Protein AF-A3JRM3-F1 (afdb_monomer)

Nearest PDB structures (foldseek):
  2o03-assembly1_A-2  TM=5.761E-01  e=7.368E-01  Mycobacterium tuberculosis
  3oss-assembly1_D  TM=4.502E-01  e=8.364E-01  Escherichia coli ETEC H10407
  7uoa-assembly1_A  TM=6.534E-01  e=3.829E+00  Homo sapiens
  4urq-assembly1_Z  TM=3.586E-01  e=8.912E-01  Thermotoga maritima
  2vqc-assembly1_A  TM=4.679E-01  e=3.166E+00  Sulfolobus spindle-shaped virus 1

Foldseek 3Di:
DDDDPQKDKDALVVVCVVVVDPDDSVVSLVVLVVCQVVVPDPQWHWDQDPPRMIMTGGLVSVVVVDPQDDEDPVLLVLLCVLAPPDDSVVLVVVVSVVCVVVSVPDDPDPSVVSSVVSNVVRVVD

Mean predicted aligned error: 13.26 Å

pLDDT: mean 79.23, std 12.8, range [38.03, 91.81]

Structure (mmCIF, N/CA/C/O backbone):
data_AF-A3JRM3-F1
#
_entry.id   AF-A3JRM3-F1
#
loop_
_atom_site.group_PDB
_atom_site.id
_atom_site.type_symbol
_atom_site.label_atom_id
_atom_site.label_alt_id
_atom_site.label_comp_id
_atom_site.label_asym_id
_atom_site.label_entity_id
_atom_site.label_seq_id
_atom_site.pdbx_PDB_ins_code
_atom_site.Cartn_x
_atom_site.Cartn_y
_atom_site.Cartn_z
_atom_site.occupancy
_atom_site.B_iso_or_equiv
_atom_site.auth_seq_id
_atom_site.auth_comp_id
_atom_site.auth_asym_id
_atom_site.auth_atom_id
_atom_site.pdbx_PDB_model_num
ATOM 1 N N . MET A 1 1 ? -28.725 -8.779 -7.797 1.00 38.03 1 MET A N 1
ATOM 2 C CA . MET A 1 1 ? -27.491 -7.967 -7.710 1.00 38.03 1 MET A CA 1
ATOM 3 C C . MET A 1 1 ? -27.047 -7.960 -6.249 1.00 38.03 1 MET A C 1
ATOM 5 O O . MET A 1 1 ? -27.617 -7.235 -5.445 1.00 38.03 1 MET A O 1
ATOM 9 N N . ILE A 1 2 ? -26.158 -8.878 -5.863 1.00 44.06 2 ILE A N 1
ATOM 10 C CA . ILE A 1 2 ? -25.722 -9.040 -4.467 1.00 44.06 2 ILE A CA 1
ATOM 11 C C . ILE A 1 2 ? -24.741 -7.903 -4.159 1.00 44.06 2 ILE A C 1
ATOM 13 O O . ILE A 1 2 ? -23.677 -7.830 -4.767 1.00 44.06 2 ILE A O 1
ATOM 17 N N . ARG A 1 3 ? -25.108 -6.986 -3.255 1.00 41.78 3 ARG A N 1
ATOM 18 C CA . ARG A 1 3 ? -24.194 -5.949 -2.756 1.00 41.78 3 ARG A CA 1
ATOM 19 C C . ARG A 1 3 ? -23.151 -6.615 -1.858 1.00 41.78 3 ARG A C 1
ATOM 21 O O . ARG A 1 3 ? -23.431 -6.893 -0.696 1.00 41.78 3 ARG A O 1
ATOM 28 N N . ARG A 1 4 ? -21.953 -6.862 -2.387 1.00 50.41 4 ARG A N 1
ATOM 29 C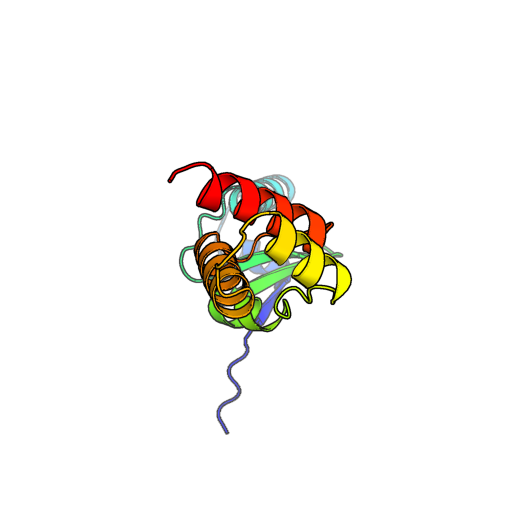 CA . ARG A 1 4 ? -20.772 -7.182 -1.579 1.00 50.41 4 ARG A CA 1
ATOM 30 C C . ARG A 1 4 ? -20.305 -5.867 -0.953 1.00 50.41 4 ARG A C 1
ATOM 32 O O . ARG A 1 4 ? -19.929 -4.949 -1.669 1.00 50.41 4 ARG A O 1
ATOM 39 N N . GLN A 1 5 ? -20.448 -5.697 0.359 1.00 53.81 5 GLN A N 1
ATOM 40 C CA . GLN A 1 5 ? -19.895 -4.517 1.031 1.00 53.81 5 GLN A CA 1
ATOM 41 C C . GLN A 1 5 ? -18.388 -4.725 1.184 1.00 53.81 5 GLN A C 1
ATOM 43 O O . GLN A 1 5 ? -17.927 -5.381 2.110 1.00 53.81 5 GLN A O 1
ATOM 48 N N . ASP A 1 6 ? -17.643 -4.179 0.229 1.00 63.50 6 ASP A N 1
ATOM 49 C CA . ASP A 1 6 ? -16.187 -4.293 0.082 1.00 63.50 6 ASP A CA 1
ATOM 50 C C . ASP A 1 6 ? -15.381 -3.731 1.262 1.00 63.50 6 ASP A C 1
ATOM 52 O O . ASP A 1 6 ? -14.241 -4.129 1.518 1.00 63.50 6 ASP A O 1
ATOM 56 N N . ALA A 1 7 ? -15.998 -2.824 2.016 1.00 71.06 7 ALA A N 1
ATOM 57 C CA . ALA A 1 7 ? -15.510 -2.379 3.303 1.00 71.06 7 ALA A CA 1
ATOM 58 C C . ALA A 1 7 ? -16.678 -2.007 4.217 1.00 71.06 7 ALA A C 1
ATOM 60 O O . ALA A 1 7 ? -17.697 -1.480 3.764 1.00 71.06 7 ALA A O 1
ATOM 61 N N . TRP A 1 8 ? -16.501 -2.218 5.516 1.00 84.62 8 TRP A N 1
ATOM 62 C CA . TRP A 1 8 ? -17.448 -1.793 6.539 1.00 84.62 8 TRP A CA 1
ATOM 63 C C . TRP A 1 8 ? -16.734 -1.033 7.654 1.00 84.62 8 TRP A C 1
ATOM 65 O O . TRP A 1 8 ? -15.525 -1.160 7.861 1.00 84.62 8 TRP A O 1
ATOM 75 N N . ARG A 1 9 ? -17.494 -0.176 8.336 1.00 86.88 9 ARG A N 1
ATOM 76 C CA . ARG A 1 9 ? -17.002 0.722 9.382 1.00 86.88 9 ARG A CA 1
ATOM 77 C C . ARG A 1 9 ? -17.678 0.403 10.693 1.00 86.88 9 ARG A C 1
ATOM 79 O O . ARG A 1 9 ? -18.874 0.118 10.731 1.00 86.88 9 ARG A O 1
ATOM 86 N N . VAL A 1 10 ? -16.918 0.502 11.769 1.00 89.75 10 VAL A N 1
ATOM 87 C CA . VAL A 1 10 ? -17.431 0.306 13.118 1.00 89.75 10 VAL A CA 1
ATOM 88 C C . VAL A 1 10 ? -16.645 1.157 14.094 1.00 89.75 10 VAL A C 1
ATOM 90 O O . VAL A 1 10 ? -15.433 1.309 13.965 1.00 89.75 10 VAL A O 1
ATOM 93 N N . SER A 1 11 ? -17.327 1.733 15.078 1.00 88.62 11 SER A N 1
ATOM 94 C CA . SER A 1 11 ? -16.637 2.491 16.113 1.00 88.62 11 SER A CA 1
ATOM 95 C C . SER A 1 11 ? -15.876 1.560 17.057 1.00 88.62 11 SER A C 1
ATOM 97 O O . SER A 1 11 ? -16.300 0.432 17.332 1.00 88.62 11 SER A O 1
ATOM 99 N N . VAL A 1 12 ? -14.777 2.058 17.622 1.00 88.25 12 VAL A N 1
ATOM 100 C CA . VAL A 1 12 ? -14.014 1.362 18.670 1.00 88.25 12 VAL A CA 1
ATOM 101 C C . VAL A 1 12 ? -14.919 0.984 19.846 1.00 88.25 12 VAL A C 1
ATOM 103 O O . VAL A 1 12 ? -14.740 -0.069 20.448 1.00 88.25 12 VAL A O 1
ATOM 106 N N . GLU A 1 13 ? -15.928 1.802 20.154 1.00 87.38 13 GLU A N 1
ATOM 107 C CA . GLU A 1 13 ? -16.908 1.498 21.199 1.00 87.38 13 GLU A CA 1
ATOM 108 C C . GLU A 1 13 ? -17.737 0.250 20.893 1.00 87.38 13 GLU A C 1
ATOM 110 O O . GLU A 1 13 ? -17.903 -0.615 21.753 1.00 87.38 13 GLU A O 1
ATOM 115 N N . VAL A 1 14 ? -18.261 0.152 19.670 1.00 89.56 14 VAL A N 1
ATOM 116 C CA . VAL A 1 14 ? -19.076 -0.992 19.256 1.00 89.56 14 VAL A CA 1
ATOM 117 C C . VAL A 1 14 ? -18.213 -2.248 19.174 1.00 89.56 14 VAL A C 1
ATOM 119 O O . VAL A 1 14 ? -18.649 -3.303 19.627 1.00 89.56 14 VAL A O 1
ATOM 122 N N . LEU A 1 15 ? -16.978 -2.143 18.675 1.00 88.25 15 LEU A N 1
ATOM 123 C CA . LEU A 1 15 ? -16.016 -3.251 18.695 1.00 88.25 15 LEU A CA 1
ATOM 124 C C . LEU A 1 15 ? -15.697 -3.718 20.114 1.00 88.25 15 LEU A C 1
ATOM 126 O O . LEU A 1 15 ? -15.656 -4.921 20.365 1.00 88.25 15 LEU A O 1
ATOM 130 N N . LEU A 1 16 ? -15.510 -2.788 21.051 1.00 86.88 16 LEU A N 1
ATOM 131 C CA . LEU A 1 16 ? -15.247 -3.124 22.446 1.00 86.88 16 LEU A CA 1
ATOM 132 C C . LEU A 1 16 ? -16.424 -3.911 23.036 1.00 86.88 16 LEU A C 1
ATOM 134 O O . LEU A 1 16 ? -16.217 -5.003 23.556 1.00 86.88 16 LEU A O 1
ATOM 138 N N . LYS A 1 17 ? -17.660 -3.420 22.855 1.00 86.75 17 LYS A N 1
ATOM 139 C CA . LYS A 1 17 ? -18.880 -4.112 23.312 1.00 86.75 17 LYS A CA 1
ATOM 140 C C . LYS A 1 17 ? -19.037 -5.495 22.672 1.00 86.75 17 LYS A C 1
ATOM 142 O O . LYS A 1 17 ? -19.399 -6.440 23.360 1.00 86.75 17 LYS A O 1
ATOM 147 N N . LYS A 1 18 ? -18.749 -5.628 21.372 1.00 87.19 18 LYS A N 1
ATOM 148 C CA . LYS A 1 18 ? -18.883 -6.896 20.632 1.00 87.19 18 LYS A CA 1
ATOM 149 C C . LYS A 1 18 ? -17.780 -7.911 20.929 1.00 87.19 18 LYS A C 1
ATOM 151 O O . LYS A 1 18 ? -18.034 -9.103 20.828 1.00 87.19 18 LYS A O 1
ATOM 156 N N . SER A 1 19 ? -16.574 -7.462 21.274 1.00 82.38 19 SER A N 1
ATOM 157 C CA . SER A 1 19 ? -15.451 -8.361 21.580 1.00 82.38 19 SER A CA 1
ATOM 158 C C . SER A 1 19 ? -15.545 -8.998 22.968 1.00 82.38 19 SER A C 1
ATOM 160 O O . SER A 1 19 ? -14.825 -9.953 23.239 1.00 82.38 19 SER A O 1
ATOM 162 N N . GLY A 1 20 ? -16.389 -8.461 23.859 1.00 81.88 20 GLY A N 1
ATOM 163 C CA . GLY A 1 20 ? -16.477 -8.91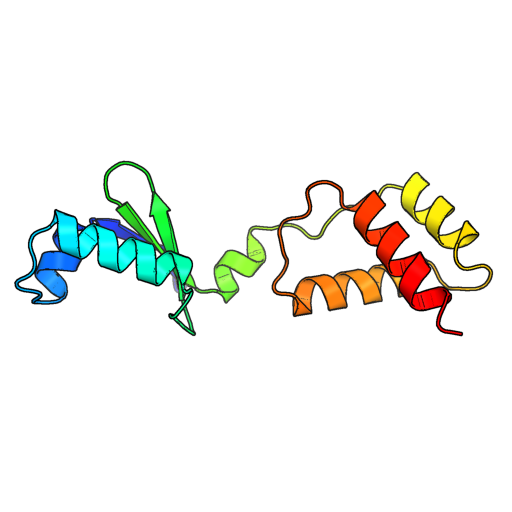4 25.249 1.00 81.88 20 GLY A CA 1
ATOM 164 C C . GLY A 1 20 ? -15.232 -8.587 26.083 1.00 81.88 20 GLY A C 1
ATOM 165 O O . GLY A 1 20 ? -15.067 -9.123 27.175 1.00 81.88 20 GLY A O 1
ATOM 166 N N . SER A 1 21 ? -14.339 -7.724 25.587 1.00 81.56 21 SER A N 1
ATOM 167 C CA . SER A 1 21 ? -13.124 -7.355 26.312 1.00 81.56 21 SER A CA 1
ATOM 168 C C . SER A 1 21 ? -13.448 -6.507 27.544 1.00 81.56 21 SER A C 1
ATOM 170 O O . SER A 1 21 ? -14.131 -5.489 27.452 1.00 81.56 21 SER A O 1
ATOM 172 N N . ALA A 1 22 ? -12.881 -6.884 28.692 1.00 83.88 22 ALA A N 1
ATOM 173 C CA . ALA A 1 22 ? -12.955 -6.118 29.940 1.00 83.88 22 ALA A CA 1
ATOM 174 C C . ALA A 1 22 ? -11.936 -4.958 30.005 1.00 83.88 22 ALA A C 1
ATOM 176 O O . ALA A 1 22 ? -11.801 -4.290 31.030 1.00 83.88 22 ALA A O 1
ATOM 177 N N . SER A 1 23 ? -11.174 -4.724 28.930 1.00 83.12 23 SER A N 1
ATOM 178 C CA . SER A 1 23 ? -10.109 -3.718 28.917 1.00 83.12 23 SER A CA 1
ATOM 179 C C . SER A 1 23 ? -10.661 -2.286 28.869 1.00 83.12 23 SER A C 1
ATOM 181 O O . SER A 1 23 ? -11.613 -2.018 28.130 1.00 83.12 23 SER A O 1
ATOM 183 N N . PRO A 1 24 ? -10.024 -1.310 29.549 1.00 87.00 24 PRO A N 1
ATOM 184 C CA . PRO A 1 24 ? -10.370 0.097 29.385 1.00 87.00 24 PRO A CA 1
ATOM 185 C C . PRO A 1 24 ? -10.260 0.534 27.918 1.00 87.00 24 PRO A C 1
ATOM 187 O O . PRO A 1 24 ? -9.297 0.186 27.230 1.00 87.00 24 PRO A O 1
ATOM 190 N N . ARG A 1 25 ? -11.187 1.379 27.445 1.00 85.50 25 ARG A N 1
ATOM 191 C CA . ARG A 1 25 ? -11.267 1.825 26.035 1.00 85.50 25 ARG A CA 1
ATOM 192 C C . ARG A 1 25 ? -9.935 2.336 25.468 1.00 85.50 25 ARG A C 1
ATOM 194 O O . ARG A 1 25 ? -9.624 2.082 24.309 1.00 85.50 25 ARG A O 1
ATOM 201 N N . ARG A 1 26 ? -9.123 3.030 26.277 1.00 87.00 26 ARG A N 1
ATOM 202 C CA . ARG A 1 26 ? -7.791 3.522 25.867 1.00 87.00 26 ARG A CA 1
ATOM 203 C C . ARG A 1 26 ? -6.806 2.388 25.566 1.00 87.00 26 ARG A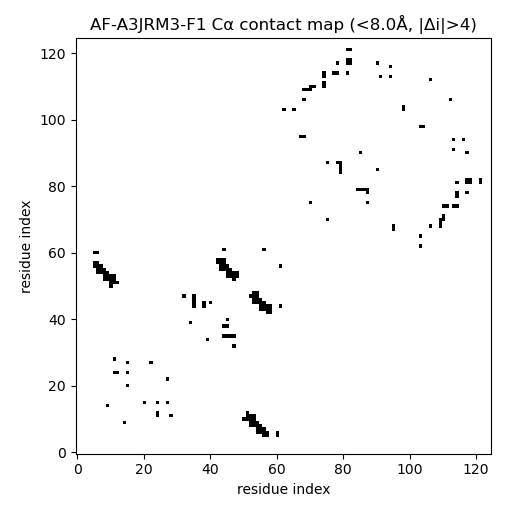 C 1
ATOM 205 O O . ARG A 1 26 ? -6.058 2.488 24.597 1.00 87.00 26 ARG A O 1
ATOM 212 N N . VAL A 1 27 ? -6.820 1.328 26.374 1.00 87.75 27 VAL A N 1
ATOM 213 C CA . VAL A 1 27 ? -5.961 0.146 26.199 1.00 87.75 27 VAL A CA 1
ATOM 214 C C . VAL A 1 27 ? -6.418 -0.643 24.979 1.00 87.75 27 VAL A C 1
ATOM 216 O O . VAL A 1 27 ? -5.604 -0.950 24.116 1.00 87.75 27 VAL A O 1
ATOM 219 N N . PHE A 1 28 ? -7.727 -0.856 24.837 1.00 87.56 28 PHE A N 1
ATOM 220 C CA . PHE A 1 28 ? -8.295 -1.519 23.665 1.00 87.56 28 PHE A CA 1
ATOM 221 C C . PHE A 1 28 ? -7.964 -0.778 22.360 1.00 87.56 28 PHE A C 1
ATOM 223 O O . PHE A 1 28 ? -7.547 -1.394 21.382 1.00 87.56 28 PHE A O 1
ATOM 230 N N . ARG A 1 29 ? -8.034 0.562 22.359 1.00 87.12 29 ARG A N 1
ATOM 231 C CA . ARG A 1 29 ? -7.606 1.379 21.213 1.00 87.12 29 ARG A CA 1
ATOM 232 C C . ARG A 1 29 ? -6.129 1.164 20.876 1.00 87.12 29 ARG A C 1
ATOM 234 O O . ARG A 1 29 ? -5.784 1.037 19.705 1.00 87.12 29 ARG A O 1
ATOM 241 N N . LYS A 1 30 ? -5.254 1.112 21.887 1.00 88.88 30 LYS A N 1
ATOM 242 C CA . LYS A 1 30 ? -3.828 0.821 21.682 1.00 88.88 30 LYS A CA 1
ATOM 243 C C . LYS A 1 30 ? -3.642 -0.563 21.047 1.00 88.88 30 LYS A C 1
ATOM 245 O O . LYS A 1 30 ? -2.948 -0.656 20.045 1.00 88.88 30 LYS A O 1
ATOM 250 N N . MET A 1 31 ? -4.333 -1.585 21.551 1.00 87.81 31 MET A N 1
ATOM 251 C CA . MET A 1 31 ? -4.281 -2.943 20.994 1.00 87.81 31 MET A CA 1
ATOM 252 C C . MET A 1 31 ? -4.745 -2.996 19.533 1.00 87.81 31 MET A C 1
ATOM 254 O O . MET A 1 31 ? -4.093 -3.639 18.718 1.00 87.81 31 MET A O 1
ATOM 258 N N . ILE A 1 32 ? -5.824 -2.288 19.176 1.00 87.56 32 ILE A N 1
ATOM 259 C CA . ILE A 1 32 ? -6.269 -2.185 17.777 1.00 87.56 32 ILE A CA 1
ATOM 260 C C . ILE A 1 32 ? -5.201 -1.514 16.910 1.00 87.56 32 ILE A C 1
ATOM 262 O O . ILE A 1 32 ? -4.904 -2.005 15.827 1.00 87.56 32 ILE A O 1
ATOM 266 N N . ARG A 1 33 ? -4.588 -0.419 17.372 1.00 86.00 33 ARG A N 1
ATOM 267 C CA . ARG A 1 33 ? -3.502 0.243 16.629 1.00 86.00 33 ARG A CA 1
ATOM 268 C C . ARG A 1 33 ? -2.296 -0.667 16.441 1.00 86.00 33 ARG A C 1
ATOM 270 O O . ARG A 1 33 ? -1.687 -0.647 15.376 1.00 86.00 33 ARG A O 1
ATOM 277 N N . ASP A 1 34 ? -1.958 -1.454 17.454 1.00 84.19 34 ASP A N 1
ATOM 278 C CA . ASP A 1 34 ? -0.864 -2.418 17.377 1.00 84.19 34 ASP A CA 1
ATOM 279 C C . ASP A 1 34 ? -1.209 -3.554 16.396 1.00 84.19 34 ASP A C 1
ATOM 281 O O . ASP A 1 34 ? -0.367 -3.928 15.585 1.00 84.19 34 ASP A O 1
ATOM 285 N N . MET A 1 35 ? -2.466 -4.011 16.365 1.00 82.56 35 MET A N 1
ATOM 286 C CA . MET A 1 35 ? -2.978 -4.978 15.384 1.00 82.56 35 MET A CA 1
ATOM 287 C C . MET A 1 35 ? -2.946 -4.433 13.947 1.00 82.56 35 MET A C 1
ATOM 289 O O . MET A 1 35 ? -2.489 -5.124 13.039 1.00 82.56 35 MET A O 1
ATOM 293 N N . ILE A 1 36 ? -3.357 -3.174 13.748 1.00 83.06 36 ILE A N 1
ATOM 294 C CA . ILE A 1 36 ? -3.263 -2.463 12.462 1.00 83.06 36 ILE A CA 1
ATOM 295 C C . ILE A 1 36 ? -1.805 -2.395 11.997 1.00 83.06 36 ILE A C 1
ATOM 297 O O . ILE A 1 36 ? -1.508 -2.704 10.847 1.00 83.06 36 ILE A O 1
ATOM 301 N N . LYS A 1 37 ? -0.880 -2.019 12.889 1.00 76.06 37 LYS A N 1
ATOM 302 C CA . LYS A 1 37 ? 0.556 -1.944 12.573 1.00 76.06 37 LYS A CA 1
ATOM 303 C C . LYS A 1 37 ? 1.162 -3.307 12.260 1.00 76.06 37 LYS A C 1
ATOM 305 O O . LYS A 1 37 ? 2.033 -3.390 11.401 1.00 76.06 37 LYS A O 1
ATOM 310 N N . ALA A 1 38 ? 0.736 -4.344 12.974 1.00 77.06 38 ALA A N 1
ATOM 311 C CA . ALA A 1 38 ? 1.234 -5.698 12.790 1.00 77.06 38 ALA A CA 1
ATOM 312 C C . ALA A 1 38 ? 0.645 -6.379 11.542 1.00 77.06 38 A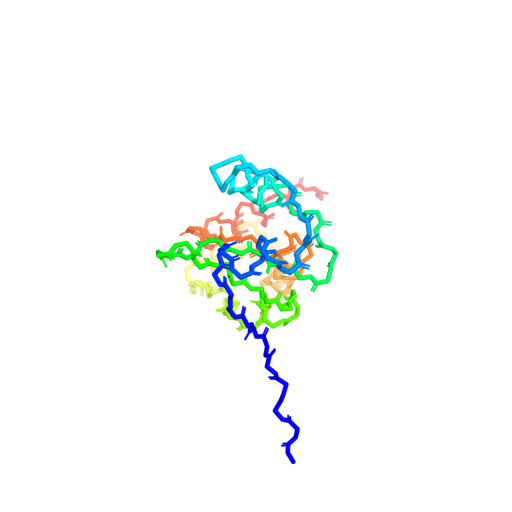LA A C 1
ATOM 314 O O . ALA A 1 38 ? 1.226 -7.346 11.059 1.00 77.06 38 ALA A O 1
ATOM 315 N N . GLY A 1 39 ? -0.484 -5.888 11.013 1.00 72.62 39 GLY A N 1
ATOM 316 C CA . GLY A 1 39 ? -1.125 -6.448 9.820 1.00 72.62 39 GLY A CA 1
ATOM 317 C C . GLY A 1 39 ? -1.560 -7.905 10.007 1.00 72.62 39 GLY A C 1
ATOM 318 O O . GLY A 1 39 ? -1.512 -8.691 9.065 1.00 72.62 39 GLY A O 1
ATOM 319 N N . THR A 1 40 ? -1.941 -8.288 11.228 1.00 64.62 40 THR A N 1
ATOM 320 C CA . THR A 1 40 ? -2.134 -9.694 11.624 1.00 64.62 40 THR A CA 1
ATOM 321 C C . THR A 1 40 ? -3.393 -10.346 11.066 1.00 64.62 40 THR A C 1
ATOM 323 O O . THR A 1 40 ? -3.548 -11.557 11.212 1.00 64.62 40 THR A O 1
ATOM 326 N N . LEU A 1 41 ? -4.294 -9.591 10.430 1.00 70.56 41 LEU A N 1
ATOM 327 C CA . LEU A 1 41 ? -5.475 -10.167 9.794 1.00 70.56 41 LEU A CA 1
ATOM 328 C C . LEU A 1 41 ? -5.133 -10.692 8.389 1.00 70.56 41 LEU A C 1
ATOM 330 O O . LEU A 1 41 ? -4.685 -9.917 7.538 1.00 70.56 41 LEU A O 1
ATOM 334 N N . PRO A 1 42 ? -5.349 -11.994 8.108 1.00 65.94 42 PRO A N 1
ATOM 335 C CA . PRO A 1 42 ? -5.041 -12.570 6.801 1.00 65.94 42 PRO A CA 1
ATOM 336 C C . PRO A 1 42 ? -5.950 -12.034 5.689 1.00 65.94 42 PRO A C 1
ATOM 338 O O . PRO A 1 42 ? -5.434 -11.640 4.648 1.00 65.94 42 PRO A O 1
ATOM 341 N N . GLU A 1 43 ? -7.265 -11.958 5.930 1.00 68.75 43 GLU A N 1
ATOM 342 C CA . GLU A 1 43 ? -8.296 -11.685 4.906 1.00 68.75 43 GLU A CA 1
ATOM 343 C C . GLU A 1 43 ? -8.737 -10.211 4.820 1.00 68.75 43 GLU A C 1
ATOM 345 O O . GLU A 1 43 ? -9.277 -9.769 3.802 1.00 68.75 43 GLU A O 1
ATOM 350 N N . TYR A 1 44 ? -8.478 -9.428 5.869 1.00 73.81 44 TYR A N 1
ATOM 351 C CA . TYR A 1 44 ? -8.944 -8.047 5.989 1.00 73.81 44 TYR A CA 1
ATOM 352 C C . TYR A 1 44 ? -7.792 -7.089 6.283 1.00 73.81 44 TYR A C 1
ATOM 354 O O . TYR A 1 44 ? -6.915 -7.397 7.085 1.00 73.81 44 TYR A O 1
ATOM 362 N N . ASP A 1 45 ? -7.839 -5.904 5.684 1.00 78.19 45 ASP A N 1
ATOM 363 C CA . ASP A 1 45 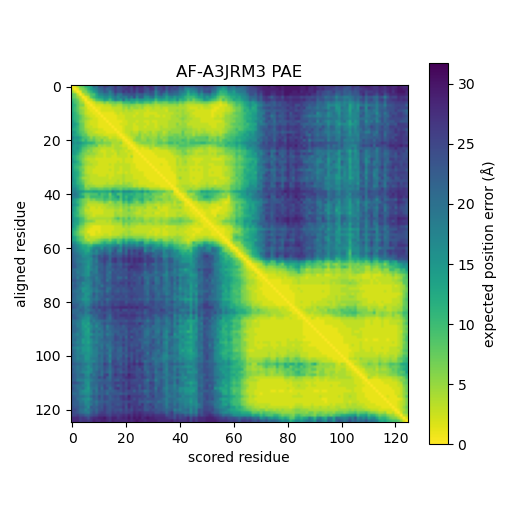? -7.058 -4.749 6.108 1.00 78.19 45 ASP A CA 1
ATOM 364 C C . ASP A 1 45 ? -7.866 -3.902 7.087 1.00 78.19 45 ASP A C 1
ATOM 366 O O . ASP A 1 45 ? -9.065 -3.663 6.903 1.00 78.19 45 ASP A O 1
ATOM 370 N N . MET A 1 46 ? -7.186 -3.427 8.128 1.00 83.88 46 MET A N 1
ATOM 371 C CA . MET A 1 46 ? -7.752 -2.547 9.143 1.00 83.88 46 MET A CA 1
ATOM 372 C C . MET A 1 46 ? -7.093 -1.178 9.074 1.00 83.88 46 MET A C 1
ATOM 374 O O . MET A 1 46 ? -5.869 -1.069 9.096 1.00 83.88 46 MET A O 1
ATOM 378 N N . THR A 1 47 ? -7.900 -0.122 9.068 1.00 83.81 47 THR A N 1
ATOM 379 C CA . THR A 1 47 ? -7.415 1.259 9.167 1.00 83.81 47 THR A CA 1
ATOM 380 C C . THR A 1 47 ? -8.225 2.035 10.194 1.00 83.81 47 THR A C 1
ATOM 382 O O . THR A 1 47 ? -9.452 1.936 10.221 1.00 83.81 47 THR A O 1
ATOM 385 N N . GLU A 1 48 ? -7.542 2.824 11.021 1.00 85.12 48 GLU A N 1
ATOM 386 C CA . GLU A 1 48 ? -8.177 3.796 11.912 1.00 85.12 48 GLU A CA 1
ATOM 387 C C . GLU A 1 48 ? -8.489 5.071 11.110 1.00 85.12 48 GLU A C 1
ATOM 389 O O . GLU A 1 48 ? -7.594 5.671 10.515 1.00 85.12 48 GLU A O 1
ATOM 394 N N . GLU A 1 49 ? -9.765 5.445 11.064 1.00 85.62 49 GLU A N 1
ATOM 395 C CA . GLU A 1 49 ? -10.281 6.701 10.518 1.00 85.62 49 GLU A CA 1
ATOM 396 C C . GLU A 1 49 ? -10.560 7.696 11.666 1.00 85.62 49 GLU A C 1
ATOM 398 O O . GLU A 1 49 ? -10.538 7.349 12.854 1.00 85.62 49 GLU A O 1
ATOM 403 N N . GLU A 1 50 ? -10.823 8.956 11.318 1.00 80.19 50 GLU A N 1
ATOM 404 C CA . GLU A 1 50 ? -11.168 9.993 12.293 1.00 80.19 50 GLU A CA 1
ATOM 405 C C . GLU A 1 50 ? -12.438 9.629 13.087 1.00 80.19 50 GLU A C 1
ATOM 407 O O . GLU A 1 50 ? -13.358 8.989 12.577 1.00 80.19 50 GLU A O 1
ATOM 412 N N . GLY A 1 51 ? -12.487 10.023 14.364 1.00 83.94 51 GLY A N 1
ATOM 413 C CA . GLY A 1 51 ? -13.654 9.782 15.220 1.00 83.94 51 GLY A CA 1
ATOM 414 C C . GLY A 1 51 ? -13.732 8.387 15.852 1.00 83.94 51 GLY A C 1
ATOM 415 O O . GLY A 1 51 ? -14.831 7.910 16.121 1.00 83.94 51 GLY A O 1
ATOM 416 N N . ASP A 1 52 ? -12.594 7.730 16.124 1.00 85.62 52 ASP A N 1
ATOM 417 C CA . ASP A 1 52 ? -12.544 6.364 16.683 1.00 85.62 52 ASP A CA 1
ATOM 418 C C . ASP A 1 52 ? -13.275 5.335 15.792 1.00 85.62 52 ASP A C 1
ATOM 420 O O . ASP A 1 52 ? -13.931 4.412 16.290 1.00 85.62 52 ASP A O 1
ATOM 424 N N . ILE A 1 53 ? -13.187 5.488 14.471 1.00 88.19 53 ILE A N 1
ATOM 425 C CA . ILE A 1 53 ? -13.787 4.561 13.510 1.00 88.19 53 ILE A CA 1
ATOM 426 C C . ILE A 1 53 ? -12.712 3.613 12.995 1.00 88.19 53 ILE A C 1
ATOM 428 O O . ILE A 1 53 ? -11.642 4.032 12.570 1.00 88.19 53 ILE A O 1
ATOM 432 N N . ILE A 1 54 ? -13.007 2.318 13.007 1.00 88.38 54 ILE A N 1
ATOM 433 C CA . ILE A 1 54 ? -12.183 1.297 12.374 1.00 88.38 54 ILE A CA 1
ATOM 434 C C . ILE A 1 54 ? -12.879 0.859 11.095 1.00 88.38 54 ILE A C 1
ATOM 436 O O . ILE A 1 54 ? -14.024 0.395 11.113 1.00 88.38 54 ILE A O 1
ATOM 440 N N . ARG A 1 55 ? -12.177 1.017 9.978 1.00 85.31 55 ARG A N 1
ATOM 441 C CA . ARG A 1 55 ? -12.587 0.504 8.677 1.00 85.31 55 ARG A CA 1
ATOM 442 C C . ARG A 1 55 ? -11.921 -0.847 8.449 1.00 85.31 55 ARG A C 1
ATOM 444 O O . ARG A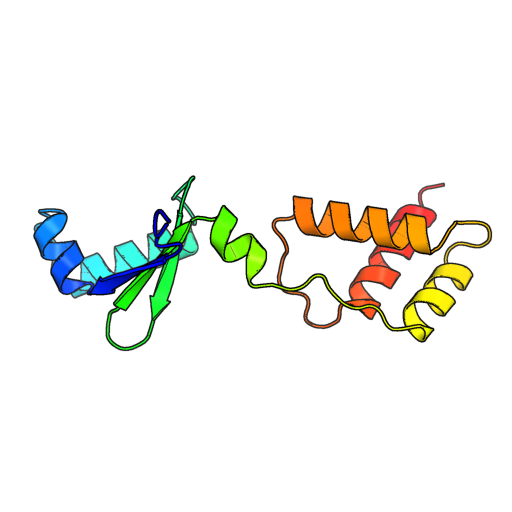 1 55 ? -10.698 -0.947 8.513 1.00 85.31 55 ARG A O 1
ATOM 451 N N . PHE A 1 56 ? -12.738 -1.849 8.150 1.00 84.44 56 PHE A N 1
ATOM 452 C CA . PHE A 1 56 ? -12.312 -3.163 7.682 1.00 84.44 56 PHE A CA 1
ATOM 453 C C . PHE A 1 56 ? -12.592 -3.241 6.188 1.00 84.44 56 PHE A C 1
ATOM 455 O O . PHE A 1 56 ? -13.735 -3.052 5.771 1.00 84.44 56 PHE A O 1
ATOM 462 N N . ALA A 1 57 ? -11.570 -3.507 5.387 1.00 76.75 57 ALA A N 1
ATOM 463 C CA . ALA A 1 57 ? -11.707 -3.750 3.957 1.00 76.75 57 ALA A CA 1
ATOM 464 C C . ALA A 1 57 ? -11.190 -5.151 3.640 1.00 76.75 57 ALA A C 1
ATOM 466 O O . ALA A 1 57 ? -10.189 -5.571 4.214 1.00 76.75 57 ALA A O 1
ATOM 467 N N . LEU A 1 58 ? -11.849 -5.877 2.737 1.00 72.75 58 LEU A N 1
ATOM 468 C CA . LEU A 1 58 ? -11.244 -7.090 2.179 1.00 72.75 58 LEU A CA 1
ATOM 469 C C . LEU A 1 58 ? -9.941 -6.688 1.486 1.00 72.75 58 LEU A C 1
ATOM 471 O O . LEU A 1 58 ? -9.932 -5.693 0.753 1.00 72.75 58 LEU A O 1
ATOM 475 N N . LYS A 1 59 ? -8.860 -7.451 1.680 1.00 65.19 59 LYS A N 1
ATOM 476 C CA . LYS A 1 59 ? -7.587 -7.153 0.999 1.00 65.19 59 LYS A CA 1
ATOM 477 C C . LYS A 1 59 ? -7.781 -7.057 -0.518 1.00 65.19 59 LYS A C 1
ATOM 479 O O . LYS A 1 59 ? -7.318 -6.099 -1.129 1.00 65.19 59 LYS A O 1
ATOM 484 N N . ASP A 1 60 ? -8.597 -7.941 -1.093 1.00 53.47 60 ASP A N 1
ATOM 485 C CA . ASP A 1 60 ? -8.966 -7.931 -2.519 1.00 53.47 60 ASP A CA 1
ATOM 486 C C . ASP A 1 60 ? -9.754 -6.694 -2.968 1.00 53.47 60 ASP A C 1
ATOM 488 O O . ASP A 1 60 ? -9.699 -6.322 -4.136 1.00 53.47 60 ASP A O 1
ATOM 492 N N . ALA A 1 61 ? -10.463 -6.021 -2.063 1.00 50.16 61 ALA A N 1
ATOM 493 C CA . ALA A 1 61 ? -11.195 -4.804 -2.395 1.00 50.16 61 ALA A CA 1
ATOM 494 C C . ALA A 1 61 ? -10.359 -3.528 -2.205 1.00 50.16 61 ALA A C 1
ATOM 496 O O . ALA A 1 61 ? -10.578 -2.530 -2.891 1.00 50.16 61 ALA A O 1
ATOM 497 N N . LEU A 1 62 ? -9.358 -3.544 -1.315 1.00 49.59 62 LEU A N 1
ATOM 498 C CA . LEU A 1 62 ? -8.344 -2.486 -1.273 1.00 49.59 62 LEU A CA 1
ATOM 499 C C . LEU A 1 62 ? -7.425 -2.544 -2.510 1.00 49.59 62 LEU A C 1
ATOM 501 O O . LEU A 1 62 ? -6.914 -1.513 -2.951 1.00 49.59 62 LEU A O 1
ATOM 505 N N . ILE A 1 63 ? -7.272 -3.735 -3.099 1.00 50.34 63 ILE A N 1
ATOM 506 C CA . ILE A 1 63 ? -6.498 -3.999 -4.317 1.00 50.34 63 ILE A CA 1
ATOM 507 C C . ILE A 1 63 ? -7.018 -3.223 -5.547 1.00 50.34 63 ILE A C 1
ATOM 509 O O . ILE A 1 63 ? -6.195 -2.837 -6.379 1.00 50.34 63 ILE A O 1
ATOM 513 N N . GLU A 1 64 ? -8.316 -2.909 -5.651 1.00 48.12 64 GLU A N 1
ATOM 514 C CA . GLU A 1 64 ? -8.851 -2.094 -6.762 1.00 48.12 64 GLU A CA 1
ATOM 515 C C . GLU A 1 64 ? -8.665 -0.576 -6.582 1.00 48.12 64 GLU A C 1
ATOM 517 O O . GLU A 1 64 ? -8.723 0.176 -7.554 1.00 48.12 64 GLU A O 1
ATOM 522 N N . ALA A 1 65 ? -8.401 -0.092 -5.364 1.00 52.16 65 ALA A N 1
ATOM 523 C CA . ALA A 1 65 ? -8.389 1.346 -5.085 1.00 52.16 65 ALA A CA 1
ATOM 524 C C . ALA A 1 65 ? -7.074 2.056 -5.458 1.00 52.16 65 ALA A C 1
ATOM 526 O O . ALA A 1 65 ? -7.044 3.288 -5.513 1.00 52.16 65 ALA A O 1
ATOM 527 N N . MET A 1 66 ? -5.981 1.321 -5.703 1.00 58.88 66 MET A N 1
ATOM 528 C CA . MET A 1 66 ? -4.707 1.919 -6.110 1.00 58.88 66 MET A CA 1
ATOM 529 C C . MET A 1 66 ? -4.451 1.640 -7.593 1.00 58.88 66 MET A C 1
ATOM 531 O O . MET A 1 66 ? -3.979 0.549 -7.930 1.00 58.88 66 MET A O 1
ATOM 535 N N . PRO A 1 67 ? -4.762 2.601 -8.486 1.00 62.38 67 PRO A N 1
ATOM 536 C CA . PRO A 1 67 ? -4.542 2.416 -9.908 1.00 62.38 67 PRO A CA 1
ATOM 537 C C . PRO A 1 67 ? -3.065 2.097 -10.162 1.00 62.38 67 PRO A C 1
ATOM 539 O O . PRO A 1 67 ? -2.185 2.599 -9.451 1.00 62.38 67 PRO A O 1
ATOM 542 N N . PRO A 1 68 ? -2.780 1.247 -11.158 1.00 67.12 68 PRO A N 1
ATOM 543 C CA . PRO A 1 68 ? -1.421 0.836 -11.446 1.00 67.12 68 PRO A CA 1
ATOM 544 C C . PRO A 1 68 ? -0.557 2.076 -11.747 1.00 67.12 68 PRO A C 1
ATOM 546 O O . PRO A 1 68 ? -1.039 3.010 -12.396 1.00 67.12 6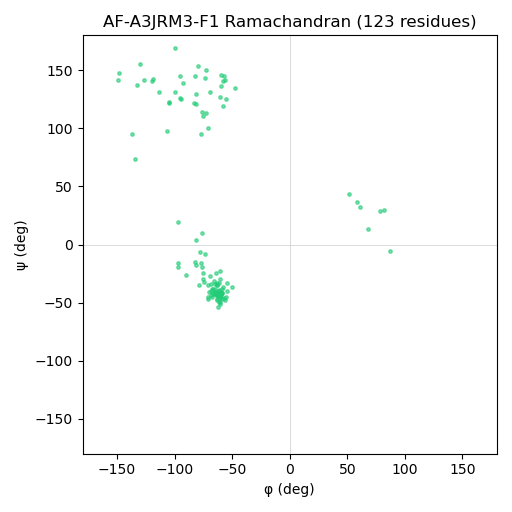8 PRO A O 1
ATOM 549 N N . PRO A 1 69 ? 0.703 2.121 -11.270 1.00 75.69 69 PRO A N 1
ATOM 550 C CA . PRO A 1 69 ? 1.564 3.288 -11.429 1.00 75.69 69 PRO A CA 1
ATOM 551 C C . PRO A 1 69 ? 1.668 3.658 -12.908 1.00 75.69 69 PRO A C 1
ATOM 553 O O . PRO A 1 69 ? 2.001 2.801 -13.724 1.00 75.69 69 PRO A O 1
ATOM 556 N N . ARG A 1 70 ? 1.357 4.901 -13.276 1.00 81.12 70 ARG A N 1
ATOM 557 C CA . ARG A 1 70 ? 1.599 5.378 -14.643 1.00 81.12 70 ARG A CA 1
ATOM 558 C C . ARG A 1 70 ? 3.059 5.790 -14.758 1.00 81.12 70 ARG A C 1
ATOM 560 O O . ARG A 1 70 ? 3.538 6.518 -13.892 1.00 81.12 70 ARG A O 1
ATOM 567 N N . LEU A 1 71 ? 3.724 5.290 -15.791 1.00 86.69 71 LEU A N 1
ATOM 568 C CA . LEU A 1 71 ? 5.072 5.702 -16.157 1.00 86.69 71 LEU A CA 1
ATOM 569 C C . LEU A 1 71 ? 4.979 6.774 -17.236 1.00 86.69 71 LEU A C 1
ATOM 571 O O . LEU A 1 71 ? 4.066 6.737 -18.062 1.00 86.69 71 LEU A O 1
ATOM 575 N N . THR A 1 72 ? 5.896 7.733 -17.203 1.00 88.38 72 THR A N 1
ATOM 576 C CA . THR A 1 72 ? 6.025 8.726 -18.275 1.00 88.38 72 THR A CA 1
ATOM 577 C C . THR A 1 72 ? 6.776 8.144 -19.471 1.00 88.38 72 THR A C 1
ATOM 579 O O . THR A 1 72 ? 7.631 7.271 -19.308 1.00 88.38 72 THR A O 1
ATOM 582 N N . ASP A 1 73 ? 6.520 8.668 -20.672 1.00 87.38 73 ASP A N 1
ATOM 583 C CA . ASP A 1 73 ? 7.264 8.269 -21.877 1.00 87.38 73 ASP A CA 1
ATOM 584 C C . ASP A 1 73 ? 8.771 8.508 -21.710 1.00 87.38 73 ASP A C 1
ATOM 586 O O . ASP A 1 73 ? 9.583 7.664 -22.072 1.00 87.38 73 ASP A O 1
ATOM 590 N N . THR A 1 74 ? 9.150 9.594 -21.026 1.00 89.81 74 THR A N 1
ATOM 591 C CA . THR A 1 74 ? 10.544 9.883 -20.663 1.00 89.81 74 THR A CA 1
ATOM 592 C C . THR A 1 74 ? 11.166 8.782 -19.799 1.00 89.81 74 THR A C 1
ATOM 594 O O . THR A 1 74 ? 12.337 8.444 -19.977 1.00 89.81 74 THR A O 1
ATOM 597 N N . ALA A 1 75 ? 10.408 8.194 -18.868 1.00 90.00 75 ALA A N 1
ATOM 598 C CA . ALA A 1 75 ? 10.884 7.074 -18.062 1.00 90.00 75 ALA A CA 1
ATOM 599 C C . ALA A 1 75 ? 11.011 5.783 -18.886 1.00 90.00 75 ALA A C 1
ATOM 601 O O . ALA A 1 75 ? 11.941 5.009 -18.664 1.00 90.00 75 ALA A O 1
ATOM 602 N N . LEU A 1 76 ? 10.123 5.556 -19.856 1.00 89.69 76 LEU A N 1
ATOM 603 C CA . LEU A 1 76 ? 10.240 4.429 -20.783 1.00 89.69 76 LEU A CA 1
ATOM 604 C C . LEU A 1 76 ? 11.471 4.589 -21.692 1.00 89.69 76 LEU A C 1
ATOM 606 O O . LEU A 1 76 ? 12.243 3.644 -21.853 1.00 89.69 76 LEU A O 1
ATOM 610 N N . ASP A 1 77 ? 11.728 5.789 -22.210 1.00 89.25 77 ASP A N 1
ATOM 611 C CA . ASP A 1 77 ? 12.922 6.081 -23.012 1.00 89.25 77 ASP A CA 1
ATOM 612 C C . ASP A 1 77 ? 14.216 5.911 -22.211 1.00 89.25 77 ASP A C 1
ATOM 614 O O . ASP A 1 77 ? 15.164 5.271 -22.671 1.00 89.25 77 ASP A O 1
ATOM 618 N N . ALA A 1 78 ? 14.246 6.400 -20.970 1.00 89.94 78 ALA A N 1
ATOM 619 C CA . ALA A 1 78 ? 15.383 6.190 -20.081 1.00 89.94 78 ALA A CA 1
ATOM 620 C C . ALA A 1 78 ? 15.595 4.699 -19.756 1.00 89.94 78 ALA A C 1
ATOM 622 O O . ALA A 1 78 ? 16.737 4.249 -19.662 1.00 89.94 78 ALA A O 1
ATOM 623 N N . ALA A 1 79 ? 14.527 3.905 -19.636 1.00 90.69 79 ALA A N 1
ATOM 624 C CA . ALA A 1 79 ? 14.644 2.462 -19.445 1.00 90.69 79 ALA A CA 1
ATOM 625 C C . ALA A 1 79 ? 15.235 1.753 -20.674 1.00 90.69 79 ALA A C 1
ATOM 627 O O . ALA A 1 79 ? 16.072 0.869 -20.501 1.00 90.69 79 ALA A O 1
ATOM 628 N N . ARG A 1 80 ? 14.882 2.178 -21.898 1.00 89.62 80 ARG A N 1
ATOM 629 C CA . ARG A 1 80 ? 15.502 1.674 -23.141 1.00 89.62 80 ARG A CA 1
ATOM 630 C C . ARG A 1 80 ? 17.005 1.953 -23.184 1.00 89.62 80 ARG A C 1
ATOM 632 O O . ARG A 1 80 ? 17.774 1.095 -23.601 1.00 89.62 80 ARG A O 1
ATOM 639 N N . ALA A 1 81 ? 17.429 3.130 -22.720 1.00 88.62 81 ALA A N 1
ATOM 640 C CA . ALA A 1 81 ? 18.847 3.476 -22.635 1.00 88.62 81 ALA A CA 1
ATOM 641 C C . ALA A 1 81 ? 19.599 2.651 -21.571 1.00 88.62 81 ALA A C 1
ATOM 643 O O . ALA A 1 81 ? 20.769 2.327 -21.757 1.00 88.62 81 ALA A O 1
ATOM 644 N N . LEU A 1 82 ? 18.935 2.301 -20.462 1.00 88.06 82 LEU A N 1
ATOM 645 C CA . LEU A 1 82 ? 19.503 1.462 -19.398 1.00 88.06 82 LEU A CA 1
ATOM 646 C C . LEU A 1 82 ? 19.583 -0.025 -19.767 1.00 88.06 82 LEU A C 1
ATOM 648 O O . LEU A 1 82 ? 20.396 -0.741 -19.184 1.00 88.06 82 LEU A O 1
ATOM 652 N N . ALA A 1 83 ? 18.743 -0.485 -20.693 1.00 85.88 83 ALA A N 1
ATOM 653 C CA . ALA A 1 83 ? 18.672 -1.873 -21.137 1.00 85.88 83 ALA A CA 1
ATOM 654 C C . ALA A 1 83 ? 18.598 -1.960 -22.676 1.00 85.88 83 ALA A C 1
ATOM 656 O O . ALA A 1 83 ? 17.527 -2.229 -23.232 1.00 85.88 83 ALA A O 1
ATOM 657 N N . PRO A 1 84 ? 19.715 -1.707 -23.388 1.00 83.88 84 PRO A N 1
ATOM 658 C CA . PRO A 1 84 ? 19.732 -1.738 -24.846 1.00 83.88 84 PRO A CA 1
ATOM 659 C C . PRO A 1 84 ? 19.343 -3.124 -25.378 1.00 83.88 84 PRO A C 1
ATOM 661 O O . PRO A 1 84 ? 19.936 -4.129 -25.002 1.00 83.88 84 PRO A O 1
ATOM 664 N N . GLY A 1 85 ? 18.351 -3.181 -26.270 1.00 82.88 85 GLY A N 1
ATOM 665 C CA . GLY A 1 85 ? 17.860 -4.434 -26.861 1.00 82.88 85 GLY A CA 1
ATOM 666 C C . GLY A 1 85 ? 16.777 -5.155 -26.051 1.00 82.88 85 GLY A C 1
ATOM 667 O O . GLY A 1 85 ? 16.205 -6.123 -26.548 1.00 82.88 85 GLY A O 1
ATOM 668 N N . ALA A 1 86 ? 16.443 -4.678 -24.849 1.00 84.50 86 ALA A N 1
ATOM 669 C CA . ALA A 1 86 ? 15.307 -5.186 -24.090 1.00 84.50 86 ALA A CA 1
ATOM 670 C C . ALA A 1 86 ? 13.986 -4.546 -24.550 1.00 84.50 86 ALA A C 1
ATOM 672 O O . ALA A 1 86 ? 13.921 -3.354 -24.862 1.00 84.50 86 ALA A O 1
ATOM 673 N N . ASP A 1 87 ? 12.904 -5.326 -24.533 1.00 89.62 87 ASP A N 1
ATOM 674 C CA . ASP A 1 87 ? 11.554 -4.795 -24.724 1.00 89.62 87 ASP A CA 1
ATOM 675 C C . ASP A 1 87 ? 11.121 -4.018 -23.469 1.00 89.62 87 ASP A C 1
ATOM 677 O O . ASP A 1 87 ? 10.922 -4.581 -22.387 1.00 89.62 87 ASP A O 1
ATOM 681 N N . VAL A 1 88 ? 10.970 -2.700 -23.614 1.00 88.75 88 VAL A N 1
ATOM 682 C CA . VAL A 1 88 ? 10.591 -1.809 -22.513 1.00 88.75 88 VAL A CA 1
ATOM 683 C C . VAL A 1 88 ? 9.200 -2.112 -21.955 1.00 88.75 88 VAL A C 1
ATOM 685 O O . VAL A 1 88 ? 8.993 -1.982 -20.749 1.00 88.75 88 VAL A O 1
ATOM 688 N N . TYR A 1 89 ? 8.259 -2.561 -22.789 1.00 87.06 89 TYR A N 1
ATOM 689 C CA . TYR A 1 89 ? 6.912 -2.903 -22.339 1.00 87.06 89 TYR A CA 1
ATOM 690 C C . TYR A 1 89 ? 6.918 -4.227 -21.575 1.00 87.06 89 TYR A C 1
ATOM 692 O O . TYR A 1 89 ? 6.184 -4.381 -20.596 1.00 87.06 89 TYR A O 1
ATOM 700 N N . ALA A 1 90 ? 7.803 -5.156 -21.946 1.00 88.19 90 ALA A N 1
ATOM 701 C CA . ALA A 1 90 ? 8.039 -6.365 -21.164 1.00 88.19 90 ALA A CA 1
ATOM 702 C C . ALA A 1 90 ? 8.672 -6.043 -19.797 1.00 88.19 90 ALA A C 1
ATOM 704 O O . ALA A 1 90 ? 8.243 -6.586 -18.776 1.00 88.19 90 ALA A O 1
ATOM 705 N N . LEU A 1 91 ? 9.641 -5.118 -19.749 1.00 89.69 91 LEU A N 1
ATOM 706 C CA . LEU A 1 91 ? 10.235 -4.637 -18.495 1.00 89.69 91 LEU A CA 1
ATOM 707 C C . LEU A 1 91 ? 9.203 -3.944 -17.602 1.00 89.69 91 LEU A C 1
ATOM 709 O O . LEU A 1 91 ? 9.170 -4.179 -16.394 1.00 89.69 91 LEU A O 1
ATOM 713 N N . GLU A 1 92 ? 8.341 -3.117 -18.187 1.00 89.38 92 GLU A N 1
ATOM 714 C CA . GLU A 1 92 ? 7.235 -2.477 -17.487 1.00 89.38 92 GLU A CA 1
ATOM 715 C C . GLU A 1 92 ? 6.268 -3.519 -16.908 1.00 89.38 92 GLU A C 1
ATOM 717 O O . GLU A 1 92 ? 5.939 -3.461 -15.721 1.00 89.38 92 GLU A O 1
ATOM 722 N N . ALA A 1 93 ? 5.836 -4.495 -17.710 1.00 86.94 93 ALA A N 1
ATOM 723 C CA . ALA A 1 93 ? 4.931 -5.551 -17.267 1.00 86.94 93 ALA A CA 1
ATOM 724 C C . ALA A 1 93 ? 5.537 -6.384 -16.124 1.00 86.94 93 ALA A C 1
ATOM 726 O O . ALA A 1 93 ? 4.875 -6.623 -15.110 1.00 86.94 93 ALA A O 1
ATOM 727 N N . ALA A 1 94 ? 6.812 -6.763 -16.239 1.00 88.38 94 ALA A N 1
ATOM 728 C CA . ALA A 1 94 ? 7.532 -7.498 -15.203 1.00 88.38 94 ALA A CA 1
ATOM 729 C C . ALA A 1 94 ? 7.683 -6.675 -13.914 1.00 88.38 94 ALA A C 1
ATOM 731 O O . ALA A 1 94 ? 7.446 -7.180 -12.812 1.00 88.38 94 ALA A O 1
ATOM 732 N N . TRP A 1 95 ? 8.004 -5.386 -14.035 1.00 89.69 95 TRP A N 1
ATOM 733 C CA . TRP A 1 95 ? 8.072 -4.483 -12.892 1.00 89.69 95 TRP A CA 1
ATOM 734 C C . TRP A 1 95 ? 6.713 -4.325 -12.202 1.00 89.69 95 TRP A C 1
ATOM 736 O O . TRP A 1 95 ? 6.637 -4.381 -10.973 1.00 89.69 95 TRP A O 1
ATOM 746 N N . ARG A 1 96 ? 5.625 -4.188 -12.971 1.00 86.56 96 ARG A N 1
ATOM 747 C CA . ARG A 1 96 ? 4.249 -4.136 -12.452 1.00 86.56 96 ARG A CA 1
ATOM 748 C C . ARG A 1 96 ? 3.887 -5.419 -11.710 1.00 86.56 96 ARG A C 1
ATOM 750 O O . ARG A 1 96 ? 3.356 -5.335 -10.605 1.00 86.56 96 ARG A O 1
ATOM 757 N N . ALA A 1 97 ? 4.208 -6.585 -12.266 1.00 84.25 97 ALA A N 1
ATOM 758 C CA . ALA A 1 97 ? 3.978 -7.873 -11.614 1.00 84.25 97 ALA A CA 1
ATOM 759 C C . ALA A 1 97 ? 4.754 -7.984 -10.291 1.00 84.25 97 ALA A C 1
ATOM 761 O O . ALA A 1 97 ? 4.190 -8.363 -9.266 1.00 84.25 97 ALA A O 1
ATOM 762 N N . HIS A 1 98 ? 6.018 -7.557 -10.279 1.00 84.06 98 HIS A N 1
ATOM 763 C CA . HIS A 1 98 ? 6.834 -7.504 -9.069 1.00 84.06 98 HIS A CA 1
ATOM 764 C C . HIS A 1 98 ? 6.279 -6.511 -8.029 1.00 84.06 98 HIS A C 1
ATOM 766 O O . HIS A 1 98 ? 6.224 -6.812 -6.838 1.00 84.06 98 HIS A O 1
ATOM 772 N N . TRP A 1 99 ? 5.803 -5.339 -8.456 1.00 83.50 99 TRP A N 1
ATOM 773 C CA . TRP A 1 99 ? 5.137 -4.370 -7.580 1.00 83.50 99 TRP A CA 1
ATOM 774 C C . TRP A 1 99 ? 3.850 -4.935 -6.965 1.00 83.50 99 TRP A C 1
ATOM 776 O O . TRP A 1 99 ? 3.603 -4.736 -5.774 1.00 83.50 99 TRP A O 1
ATOM 786 N N . VAL A 1 100 ? 3.062 -5.681 -7.745 1.00 79.56 100 VAL A N 1
ATOM 787 C CA . VAL A 1 100 ? 1.878 -6.402 -7.259 1.00 79.56 100 VAL A CA 1
ATOM 788 C C . VAL A 1 100 ? 2.264 -7.464 -6.231 1.00 79.56 100 VAL A C 1
ATOM 790 O O . VAL A 1 100 ? 1.671 -7.491 -5.154 1.00 79.56 100 VAL A O 1
ATOM 793 N N . ALA A 1 101 ? 3.286 -8.275 -6.515 1.00 74.50 101 ALA A N 1
ATOM 794 C CA . ALA A 1 101 ? 3.779 -9.314 -5.610 1.00 74.50 101 ALA A CA 1
ATOM 795 C C . ALA A 1 101 ? 4.303 -8.747 -4.277 1.00 74.50 101 ALA A C 1
ATOM 797 O O . ALA A 1 101 ? 4.112 -9.351 -3.226 1.00 74.50 101 ALA A O 1
ATOM 798 N N . LEU A 1 102 ? 4.890 -7.546 -4.293 1.00 71.94 102 LEU A N 1
ATOM 799 C CA . LEU A 1 102 ? 5.311 -6.818 -3.089 1.00 71.94 102 LEU A CA 1
ATOM 800 C C . LEU A 1 102 ? 4.152 -6.165 -2.311 1.00 71.94 102 LEU A C 1
ATOM 802 O O . LEU A 1 102 ? 4.398 -5.348 -1.421 1.00 71.94 102 LEU A O 1
ATOM 806 N N . GLY A 1 103 ? 2.898 -6.472 -2.650 1.00 69.44 103 GLY A N 1
ATOM 807 C CA . GLY A 1 103 ? 1.718 -5.923 -1.985 1.00 69.44 103 GLY A CA 1
ATOM 808 C C . GLY A 1 103 ? 1.371 -4.504 -2.431 1.00 69.44 103 GLY A C 1
ATOM 809 O O . GLY A 1 103 ? 0.838 -3.729 -1.643 1.00 69.44 103 GLY A O 1
ATOM 810 N N . ARG A 1 104 ? 1.704 -4.133 -3.677 1.00 69.38 104 ARG A N 1
ATOM 811 C CA . ARG A 1 104 ? 1.378 -2.828 -4.282 1.00 69.38 104 ARG A CA 1
ATOM 812 C C . ARG A 1 104 ? 1.795 -1.640 -3.404 1.00 69.38 104 ARG A C 1
ATOM 814 O O . ARG A 1 104 ? 1.053 -0.674 -3.247 1.00 69.38 104 ARG A O 1
ATOM 821 N N . ARG A 1 105 ? 3.000 -1.693 -2.817 1.00 70.00 105 ARG A N 1
ATOM 822 C CA . ARG A 1 105 ? 3.533 -0.630 -1.938 1.00 70.00 105 ARG A CA 1
ATOM 823 C C . ARG A 1 105 ? 3.361 0.750 -2.575 1.00 70.00 105 ARG A C 1
ATOM 825 O O . ARG A 1 105 ? 3.688 0.938 -3.745 1.00 70.00 105 ARG A O 1
ATOM 832 N N . ARG A 1 106 ? 2.897 1.732 -1.795 1.00 72.00 106 ARG A N 1
ATOM 833 C CA . ARG A 1 106 ? 2.700 3.106 -2.277 1.00 72.00 106 ARG A CA 1
ATOM 834 C C . ARG A 1 106 ? 4.016 3.679 -2.811 1.00 72.00 106 ARG A C 1
ATOM 836 O O . ARG A 1 106 ? 4.982 3.829 -2.062 1.00 72.00 106 ARG A O 1
ATOM 843 N N . LEU A 1 107 ? 4.030 4.035 -4.092 1.00 77.38 107 LEU A N 1
ATOM 844 C CA . LEU A 1 107 ? 5.176 4.653 -4.753 1.00 77.38 107 LEU A CA 1
ATOM 845 C C . LEU A 1 107 ? 5.019 6.174 -4.726 1.00 77.38 107 LEU A C 1
ATOM 847 O O . LEU A 1 107 ? 4.004 6.704 -5.167 1.00 77.38 107 LEU A O 1
ATOM 851 N N . ARG A 1 108 ? 6.022 6.882 -4.193 1.00 74.75 108 ARG A N 1
ATOM 852 C CA . ARG A 1 108 ? 6.074 8.356 -4.248 1.00 74.75 108 ARG A CA 1
ATOM 853 C C . ARG A 1 108 ? 6.547 8.860 -5.612 1.00 74.75 108 ARG A C 1
ATOM 855 O O . ARG A 1 108 ? 6.072 9.889 -6.067 1.00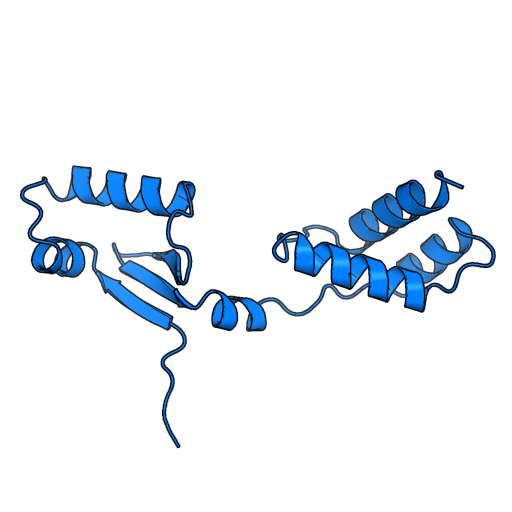 74.75 108 ARG A O 1
ATOM 862 N N . ASN A 1 109 ? 7.463 8.128 -6.246 1.00 84.25 109 ASN A N 1
ATOM 863 C CA . ASN A 1 109 ? 7.958 8.399 -7.593 1.00 84.25 109 ASN A CA 1
ATOM 864 C C . ASN A 1 109 ? 8.041 7.067 -8.369 1.00 84.25 109 ASN A C 1
ATOM 866 O O . ASN A 1 109 ? 9.011 6.316 -8.192 1.00 84.25 109 ASN A O 1
ATOM 870 N N . PRO A 1 110 ? 6.997 6.725 -9.146 1.00 86.62 110 PRO A N 1
ATOM 871 C CA . PRO A 1 110 ? 6.958 5.510 -9.954 1.00 86.62 110 PRO A CA 1
ATOM 872 C C . PRO A 1 110 ? 8.123 5.400 -10.940 1.00 86.62 110 PRO A C 1
ATOM 874 O O . PRO A 1 110 ? 8.788 4.367 -10.956 1.00 86.62 110 PRO A O 1
ATOM 877 N N . ASP A 1 111 ? 8.424 6.480 -11.661 1.00 88.06 111 ASP A N 1
ATOM 878 C CA . ASP A 1 111 ? 9.459 6.531 -12.700 1.00 88.06 111 ASP A CA 1
ATOM 879 C C . ASP A 1 111 ? 10.847 6.203 -12.140 1.00 88.06 111 ASP A C 1
ATOM 881 O O . ASP A 1 111 ? 11.527 5.296 -12.618 1.00 88.06 111 ASP A O 1
ATOM 885 N N . ALA A 1 112 ? 11.251 6.872 -11.056 1.00 87.62 112 ALA A N 1
ATOM 886 C CA . ALA A 1 112 ? 12.547 6.619 -10.423 1.00 87.62 112 ALA A CA 1
ATOM 887 C C . ALA A 1 112 ? 12.651 5.189 -9.863 1.00 87.62 112 ALA A C 1
ATOM 889 O O . ALA A 1 112 ? 13.717 4.567 -9.897 1.00 87.62 112 ALA A O 1
ATOM 890 N N . THR A 1 113 ? 11.538 4.650 -9.355 1.00 90.12 113 THR A N 1
ATOM 891 C CA . THR A 1 113 ? 11.496 3.283 -8.821 1.00 90.12 113 THR A CA 1
ATOM 892 C C . THR A 1 113 ? 11.622 2.250 -9.938 1.00 90.12 113 THR A C 1
ATOM 894 O O . THR A 1 113 ? 12.343 1.263 -9.772 1.00 90.12 113 THR A O 1
ATOM 897 N N . PHE A 1 114 ? 10.951 2.486 -11.066 1.00 91.69 114 PHE A N 1
ATOM 898 C CA . PHE A 1 114 ? 11.037 1.665 -12.266 1.00 91.69 114 PHE A CA 1
ATOM 899 C C . PHE A 1 114 ? 12.457 1.666 -12.836 1.00 91.69 114 PHE A C 1
ATOM 901 O O . PHE A 1 114 ? 13.059 0.601 -12.936 1.00 91.69 114 PHE A O 1
ATOM 908 N N . LEU A 1 115 ? 13.051 2.837 -13.087 1.00 91.81 115 LEU A N 1
ATOM 909 C CA . LEU A 1 115 ? 14.417 2.950 -13.617 1.00 91.81 115 LEU A CA 1
ATOM 910 C C . LEU A 1 115 ? 15.459 2.295 -12.703 1.00 91.81 115 LEU A C 1
ATOM 912 O O . LEU A 1 115 ? 16.346 1.577 -13.166 1.00 91.81 115 LEU A O 1
ATOM 916 N N . GLY A 1 116 ? 15.330 2.483 -11.387 1.00 90.44 116 GLY A N 1
ATOM 917 C CA . GLY A 1 116 ? 16.200 1.826 -10.414 1.00 90.44 116 GLY A CA 1
ATOM 918 C C . GLY A 1 116 ? 16.036 0.302 -10.395 1.00 90.44 116 GLY A C 1
ATOM 919 O O . GLY A 1 116 ? 17.009 -0.414 -10.159 1.00 90.44 116 GLY A O 1
ATOM 920 N N . TRP A 1 117 ? 14.824 -0.204 -10.635 1.00 91.38 117 TRP A N 1
ATOM 921 C CA . TRP A 1 117 ? 14.565 -1.636 -10.772 1.00 91.38 117 TRP A CA 1
ATOM 922 C C . TRP A 1 117 ? 15.136 -2.187 -12.081 1.00 91.38 117 TRP A C 1
ATOM 924 O O . TRP A 1 117 ? 15.871 -3.166 -12.017 1.00 91.38 117 TRP A O 1
ATOM 934 N N . VAL A 1 118 ? 14.914 -1.517 -13.218 1.00 91.19 118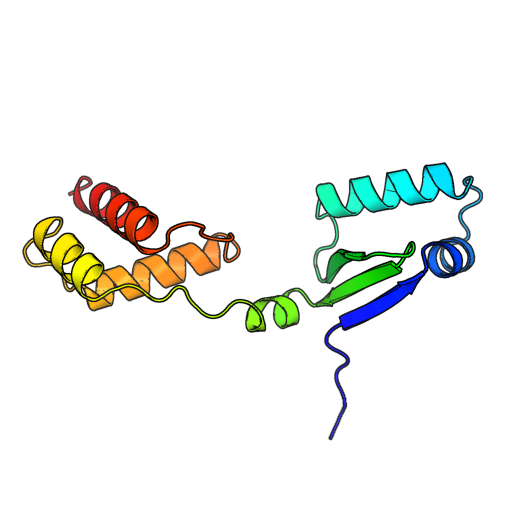 VAL A N 1
ATOM 935 C CA . VAL A 1 118 ? 15.479 -1.893 -14.528 1.00 91.19 118 VAL A CA 1
ATOM 936 C C . VAL A 1 118 ? 16.999 -1.974 -14.451 1.00 91.19 118 VAL A C 1
ATOM 938 O O . VAL A 1 118 ? 17.570 -2.996 -14.821 1.00 91.19 118 VAL A O 1
ATOM 941 N N . LYS A 1 119 ? 17.658 -0.961 -13.868 1.00 88.94 119 LYS A N 1
ATOM 942 C CA . LYS A 1 119 ? 19.113 -0.971 -13.677 1.00 88.94 119 LYS A CA 1
ATOM 943 C C . LYS A 1 119 ? 19.578 -2.213 -12.916 1.00 88.94 119 LYS A C 1
ATOM 945 O O . LYS A 1 119 ? 20.538 -2.843 -13.337 1.00 88.94 119 LYS A O 1
ATOM 950 N N . ARG A 1 120 ? 18.910 -2.596 -11.822 1.00 86.44 120 ARG A N 1
ATOM 951 C CA . ARG A 1 120 ? 19.279 -3.802 -11.054 1.00 86.44 120 ARG A CA 1
ATOM 952 C C . ARG A 1 120 ? 19.019 -5.095 -11.825 1.00 86.44 120 ARG A C 1
ATOM 954 O O . ARG A 1 120 ? 19.878 -5.965 -11.812 1.00 86.44 120 ARG A O 1
ATOM 961 N N . SER A 1 121 ? 17.872 -5.207 -12.487 1.00 82.19 121 SER A N 1
ATOM 962 C CA . SER A 1 121 ? 17.490 -6.403 -13.246 1.00 82.19 121 SER A CA 1
ATOM 963 C C . SER A 1 121 ? 18.395 -6.645 -14.455 1.00 82.19 121 SER A C 1
ATOM 965 O O . SER A 1 121 ? 18.628 -7.793 -14.809 1.00 82.19 121 SER A O 1
ATOM 967 N N . HIS A 1 122 ? 18.917 -5.578 -15.068 1.00 76.38 122 HIS A N 1
ATOM 968 C CA . HIS A 1 122 ? 19.762 -5.651 -16.263 1.00 76.38 122 HIS A CA 1
ATOM 969 C C . HIS A 1 122 ? 21.271 -5.599 -15.971 1.00 76.38 122 HIS A C 1
ATOM 971 O O . HIS A 1 122 ? 22.065 -5.974 -16.820 1.00 76.38 122 HIS A O 1
ATOM 977 N N . SER A 1 123 ? 21.686 -5.181 -14.766 1.00 66.94 123 SER A N 1
ATOM 978 C CA . SER A 1 123 ? 23.092 -5.300 -14.323 1.00 66.94 123 SER A CA 1
ATOM 979 C C . SER A 1 123 ? 23.457 -6.722 -13.873 1.00 66.94 123 SER A C 1
ATOM 981 O O . SER A 1 123 ? 24.602 -6.969 -13.513 1.00 66.94 123 SER A O 1
ATOM 983 N N . ALA A 1 124 ? 22.479 -7.630 -13.808 1.00 55.66 124 ALA A N 1
ATOM 984 C CA . ALA A 1 124 ? 22.652 -9.015 -13.373 1.00 55.66 124 ALA A CA 1
ATOM 985 C C . ALA A 1 124 ? 22.826 -9.997 -14.552 1.00 55.66 124 ALA A C 1
ATOM 987 O O . ALA A 1 124 ? 22.587 -11.192 -14.385 1.00 55.66 124 ALA A O 1
ATOM 988 N N . SER A 1 125 ? 23.191 -9.501 -15.738 1.00 45.94 125 SER A N 1
ATOM 989 C CA . SER A 1 125 ? 23.484 -10.296 -16.939 1.00 45.94 125 SER A CA 1
ATOM 990 C C . SER A 1 125 ? 24.932 -10.126 -17.369 1.00 45.94 125 SER A C 1
ATOM 992 O O . SER A 1 125 ? 25.440 -8.989 -17.254 1.00 45.94 125 SER A O 1
#

Radius of gyration: 20.6 Å; Cα contacts (8 Å, |Δi|>4): 106; chains: 1; bounding box: 51×23×57 Å

Sequence (125 aa):
MIRRQDAWRVSVEVLLKKSGSASPRRVFRKMIRDMIKAGTLPEYDMTEEEGDIIRFALKDALIEAMPPPRLTDTALDAARALAPGADVYALEAAWRAHWVALGRRRLRNPDATFLGWVKRSHSAS

Secondary structure (DSSP, 8-state):
-----SEEEEEHHHHHHHHT--S-HHHHHHHHHHHHHHT--SSEEEEEETTTEEEEEEHHHHTTSSPPPPPPHHHHHHHHHHSTTS-HHHHHHHHHHHHHHTT-PPPS-HHHHHHHHHHHHHTT-

Solvent-accessible surface area (backbone atoms only — not comparable to full-atom values): 7488 Å² total; per-residue (Å²): 134,84,82,75,76,52,54,51,77,44,41,56,66,57,50,42,67,72,67,70,59,90,61,58,70,72,56,49,51,50,52,50,52,50,45,44,74,64,57,76,51,91,68,41,44,58,45,82,48,84,88,58,25,38,36,42,26,36,49,78,51,57,59,71,74,59,72,78,79,75,71,51,71,68,42,50,54,52,40,35,70,66,33,76,92,55,61,55,67,58,52,48,52,52,50,51,52,51,39,51,73,66,68,56,64,91,69,94,54,48,41,64,52,48,46,57,46,51,46,56,68,55,67,73,111